Protein AF-A0A7Y6ZTR6-F1 (afdb_monomer)

Structure (mmCIF, N/CA/C/O backbone):
data_AF-A0A7Y6ZTR6-F1
#
_entry.id   AF-A0A7Y6ZTR6-F1
#
loop_
_atom_site.group_PDB
_atom_site.id
_atom_site.type_symbol
_atom_site.label_atom_id
_atom_site.label_alt_id
_atom_site.label_comp_id
_atom_site.label_asym_id
_atom_site.label_entity_id
_atom_site.label_seq_id
_atom_site.pdbx_PDB_ins_code
_atom_site.Cartn_x
_atom_site.Cartn_y
_atom_site.Cartn_z
_atom_site.occupancy
_atom_site.B_iso_or_equiv
_atom_site.auth_seq_id
_atom_site.auth_comp_id
_atom_site.auth_asym_id
_atom_site.auth_atom_id
_atom_site.pdbx_PDB_model_num
ATOM 1 N N . MET A 1 1 ? 7.984 5.151 -33.889 1.00 34.66 1 MET A N 1
ATOM 2 C CA . MET A 1 1 ? 7.025 5.135 -32.771 1.00 34.66 1 MET A CA 1
ATOM 3 C C . MET A 1 1 ? 7.853 5.180 -31.507 1.00 34.66 1 MET A C 1
ATOM 5 O O . MET A 1 1 ? 8.591 4.237 -31.249 1.00 34.66 1 MET A O 1
ATOM 9 N N . MET A 1 2 ? 7.875 6.336 -30.842 1.00 35.53 2 MET A N 1
ATOM 10 C CA . MET A 1 2 ? 8.460 6.453 -29.508 1.00 35.53 2 MET A CA 1
ATOM 11 C C . MET A 1 2 ? 7.576 5.597 -28.607 1.00 35.53 2 MET A C 1
ATOM 13 O O . MET A 1 2 ? 6.385 5.864 -28.509 1.00 35.53 2 MET A O 1
ATOM 17 N N . HIS A 1 3 ? 8.120 4.505 -28.074 1.00 36.84 3 HIS A N 1
ATOM 18 C CA . HIS A 1 3 ? 7.459 3.815 -26.978 1.00 36.84 3 HIS A CA 1
ATOM 19 C C . HIS A 1 3 ? 7.558 4.791 -25.817 1.00 36.84 3 HIS A C 1
ATOM 21 O O . HIS A 1 3 ? 8.666 5.032 -25.331 1.00 36.84 3 HIS A O 1
ATOM 27 N N . ASP A 1 4 ? 6.442 5.428 -25.468 1.00 38.94 4 ASP A N 1
ATOM 28 C CA . ASP A 1 4 ? 6.321 6.137 -24.206 1.00 38.94 4 ASP A CA 1
ATOM 29 C C . ASP A 1 4 ? 6.693 5.118 -23.132 1.00 38.94 4 ASP A C 1
ATOM 31 O O . ASP A 1 4 ? 5.932 4.204 -22.814 1.00 38.94 4 ASP A O 1
ATOM 35 N N . LYS A 1 5 ? 7.932 5.206 -22.639 1.00 44.56 5 LYS A N 1
ATOM 36 C CA . LYS A 1 5 ? 8.332 4.550 -21.405 1.00 44.56 5 LYS A CA 1
ATOM 37 C C . LYS A 1 5 ? 7.530 5.256 -20.327 1.00 44.56 5 LYS A C 1
ATOM 39 O O . LYS A 1 5 ? 7.986 6.236 -19.748 1.00 44.56 5 LYS A O 1
ATOM 44 N N . ILE A 1 6 ? 6.293 4.816 -20.139 1.00 51.56 6 ILE A N 1
ATOM 45 C CA . ILE A 1 6 ? 5.462 5.266 -19.040 1.00 51.56 6 ILE A CA 1
ATOM 46 C C . ILE A 1 6 ? 6.203 4.810 -17.793 1.00 51.56 6 ILE A C 1
ATOM 48 O O . ILE A 1 6 ? 6.320 3.612 -17.526 1.00 51.56 6 ILE A O 1
ATOM 52 N N . ASN A 1 7 ? 6.812 5.774 -17.109 1.00 59.19 7 ASN A N 1
ATOM 53 C CA . ASN A 1 7 ? 7.694 5.497 -16.003 1.00 59.19 7 ASN A CA 1
ATOM 54 C C . ASN A 1 7 ? 6.853 4.870 -14.890 1.00 59.19 7 ASN A C 1
ATOM 56 O O . ASN A 1 7 ? 6.030 5.524 -14.253 1.00 59.19 7 ASN A O 1
ATOM 60 N N . ALA A 1 8 ? 7.035 3.569 -14.689 1.00 60.25 8 ALA A N 1
ATOM 61 C CA . ALA A 1 8 ? 6.422 2.791 -13.622 1.00 60.25 8 ALA A CA 1
ATOM 62 C C . A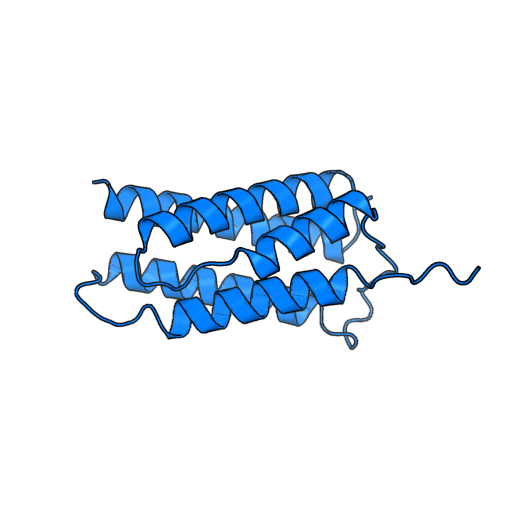LA A 1 8 ? 6.514 3.491 -12.261 1.00 60.25 8 ALA A C 1
ATOM 64 O O . ALA A 1 8 ? 5.586 3.450 -11.451 1.00 60.25 8 ALA A O 1
ATOM 65 N N . VAL A 1 9 ? 7.642 4.168 -12.053 1.00 63.84 9 VAL A N 1
ATOM 66 C CA . VAL A 1 9 ? 7.951 4.971 -10.880 1.00 63.84 9 VAL A CA 1
ATOM 67 C C . VAL A 1 9 ? 6.907 6.069 -10.668 1.00 63.84 9 VAL A C 1
ATOM 69 O O . VAL A 1 9 ? 6.449 6.232 -9.542 1.00 63.84 9 VAL A O 1
ATOM 72 N N . ASP A 1 10 ? 6.440 6.745 -11.718 1.00 67.44 10 ASP A N 1
ATOM 73 C CA . ASP A 1 10 ? 5.477 7.850 -11.610 1.00 67.44 10 ASP A CA 1
ATOM 74 C C . ASP A 1 10 ? 4.097 7.351 -11.148 1.00 67.44 10 ASP A C 1
ATOM 76 O O . ASP A 1 10 ? 3.449 7.965 -10.297 1.00 67.44 10 ASP A O 1
ATOM 80 N N . HIS A 1 11 ? 3.649 6.193 -11.648 1.00 70.56 11 HIS A N 1
ATOM 81 C CA . HIS A 1 11 ? 2.385 5.584 -11.216 1.00 70.56 11 HIS A CA 1
ATOM 82 C C . HIS A 1 11 ? 2.441 5.091 -9.771 1.00 70.56 11 HIS A C 1
ATOM 84 O O . HIS A 1 11 ? 1.497 5.303 -9.004 1.00 70.56 11 HIS A O 1
ATOM 90 N N . LEU A 1 12 ? 3.555 4.468 -9.384 1.00 68.56 12 LEU A N 1
ATOM 91 C CA . LEU A 1 12 ? 3.791 4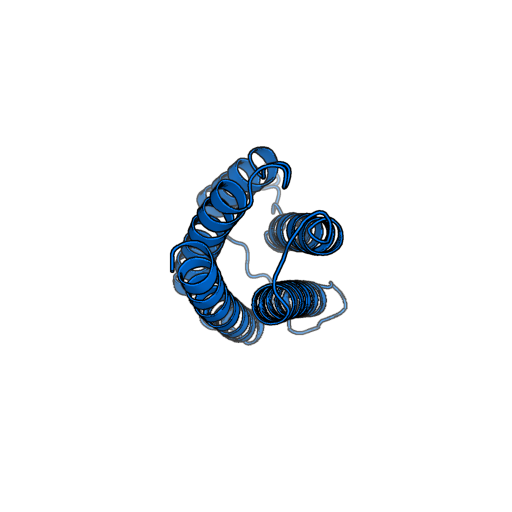.041 -8.009 1.00 68.56 12 LEU A CA 1
ATOM 92 C C . LEU A 1 12 ? 3.86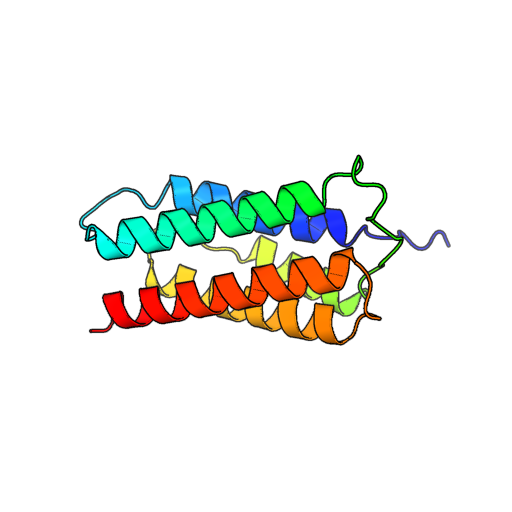3 5.241 -7.063 1.00 68.56 12 LEU A C 1
ATOM 94 O O . LEU A 1 12 ? 3.218 5.235 -6.015 1.00 68.56 12 LEU A O 1
ATOM 98 N N . GLN A 1 13 ? 4.578 6.298 -7.450 1.00 72.19 13 GLN A N 1
ATOM 99 C CA . GLN A 1 13 ? 4.655 7.534 -6.680 1.00 72.19 13 GLN A CA 1
ATOM 100 C C . GLN A 1 13 ? 3.278 8.177 -6.505 1.00 72.19 13 GLN A C 1
ATOM 102 O O . GLN A 1 13 ? 2.925 8.568 -5.392 1.00 72.19 13 GLN A O 1
ATOM 107 N N . ALA A 1 14 ? 2.466 8.248 -7.562 1.00 73.12 14 ALA A N 1
ATOM 108 C CA . ALA A 1 14 ? 1.116 8.798 -7.479 1.00 73.12 14 ALA A CA 1
ATOM 109 C C . ALA A 1 14 ? 0.217 7.982 -6.533 1.00 73.12 14 ALA A C 1
ATOM 111 O O . ALA A 1 14 ? -0.497 8.555 -5.707 1.00 73.12 14 ALA A O 1
ATOM 112 N N . LEU A 1 15 ? 0.286 6.647 -6.597 1.00 73.06 15 LEU A N 1
ATOM 113 C CA . LEU A 1 15 ? -0.462 5.745 -5.714 1.00 73.06 15 LEU A CA 1
ATOM 114 C C . LEU A 1 15 ? -0.023 5.851 -4.251 1.00 73.06 15 LEU A C 1
ATOM 116 O O . LEU A 1 15 ? -0.865 5.933 -3.351 1.00 73.06 15 LEU A O 1
ATOM 120 N N . PHE A 1 16 ? 1.286 5.863 -3.994 1.00 76.62 16 PHE A N 1
ATOM 121 C CA . PHE A 1 16 ? 1.809 5.985 -2.637 1.00 76.62 16 PHE A CA 1
ATOM 122 C C . PHE A 1 16 ? 1.533 7.367 -2.042 1.00 76.62 16 PHE A C 1
ATOM 124 O O . PHE A 1 16 ? 1.149 7.446 -0.875 1.00 76.62 16 PHE A O 1
ATOM 131 N N . SER A 1 17 ? 1.629 8.431 -2.841 1.00 76.62 17 SER A N 1
ATOM 132 C CA . SER A 1 17 ? 1.296 9.796 -2.412 1.00 76.62 17 SER A CA 1
ATOM 133 C C . SER A 1 17 ? -0.186 9.916 -2.063 1.00 76.62 17 SER A C 1
ATOM 135 O O . SER A 1 17 ? -0.522 10.283 -0.938 1.00 76.62 17 SER A O 1
ATOM 137 N N . LYS A 1 18 ? -1.080 9.483 -2.966 1.00 73.94 18 LYS A N 1
ATOM 138 C CA . LYS A 1 18 ? -2.533 9.522 -2.735 1.00 73.94 18 LYS A CA 1
ATOM 139 C C . LYS A 1 18 ? -2.935 8.705 -1.504 1.00 73.94 18 LYS A C 1
ATOM 141 O O . LYS A 1 18 ? -3.728 9.166 -0.688 1.00 73.94 18 LYS A O 1
ATOM 146 N N . GLY A 1 19 ? -2.346 7.523 -1.315 1.00 73.62 19 GLY A N 1
ATOM 147 C CA . GLY A 1 19 ? -2.582 6.710 -0.121 1.00 73.62 19 GLY A CA 1
ATOM 148 C C . GLY A 1 19 ? -2.060 7.347 1.177 1.00 73.62 19 GLY A C 1
ATOM 149 O O . GLY A 1 19 ? -2.724 7.264 2.208 1.00 73.62 19 GLY A O 1
ATOM 150 N N . ALA A 1 20 ? -0.896 8.007 1.148 1.00 74.69 20 ALA A N 1
ATOM 151 C CA . ALA A 1 20 ? -0.312 8.671 2.317 1.00 74.69 20 ALA A CA 1
ATOM 152 C C . ALA A 1 20 ? -1.101 9.921 2.752 1.00 74.69 20 ALA A C 1
ATOM 154 O O . ALA A 1 20 ? -1.258 10.175 3.956 1.00 74.69 20 ALA A O 1
ATOM 155 N N . ASP A 1 21 ? -1.628 10.676 1.789 1.00 73.81 21 ASP A N 1
ATOM 156 C CA . ASP A 1 21 ? -2.522 11.809 2.039 1.00 73.81 21 ASP A CA 1
ATOM 157 C C . ASP A 1 21 ? -3.829 11.339 2.671 1.00 73.81 21 ASP A C 1
ATOM 159 O O . ASP A 1 21 ? -4.285 11.895 3.674 1.00 73.81 21 ASP A O 1
ATOM 163 N N . LEU A 1 22 ? -4.370 10.230 2.167 1.00 70.12 22 LEU A N 1
ATOM 164 C CA . LEU A 1 22 ? -5.559 9.612 2.729 1.00 70.12 22 LEU A CA 1
ATOM 165 C C . LEU A 1 22 ? -5.321 9.183 4.181 1.00 70.12 22 LEU A C 1
ATOM 167 O O . LEU A 1 22 ? -6.055 9.633 5.058 1.00 70.12 22 LEU A O 1
ATOM 171 N N . TYR A 1 2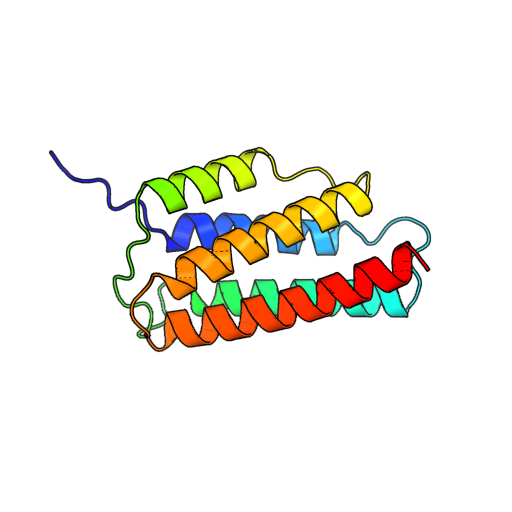3 ? -4.241 8.467 4.499 1.00 70.69 23 TYR A N 1
ATOM 172 C CA . TYR A 1 23 ? -3.913 8.144 5.897 1.00 70.69 23 TYR A CA 1
ATOM 173 C C . TYR A 1 23 ? -3.800 9.362 6.820 1.00 70.69 23 TYR A C 1
ATOM 175 O O . TYR A 1 23 ? -4.070 9.265 8.016 1.00 70.69 23 TYR A O 1
ATOM 183 N N . SER A 1 24 ? -3.422 10.520 6.279 1.00 66.88 24 SER A N 1
ATOM 184 C CA . SER A 1 24 ? -3.388 11.775 7.035 1.00 66.88 24 SER A CA 1
ATOM 185 C C . SER A 1 24 ? -4.798 12.320 7.308 1.00 66.88 24 SER A C 1
ATOM 187 O O . SER A 1 24 ? -5.048 12.851 8.391 1.00 66.88 24 SER A O 1
ATOM 189 N N . SER A 1 25 ? -5.725 12.134 6.364 1.00 67.38 25 SER A N 1
ATOM 190 C CA . SER A 1 25 ? -7.142 12.505 6.492 1.00 67.38 25 SER A CA 1
ATOM 191 C C . SER A 1 25 ? -7.999 11.507 7.288 1.00 67.38 25 SER A C 1
ATOM 193 O O . SER A 1 25 ? -9.039 11.897 7.816 1.00 67.38 25 SER A O 1
ATOM 195 N N . ALA A 1 26 ? -7.540 10.259 7.471 1.00 63.34 26 ALA A N 1
ATOM 196 C CA . ALA A 1 26 ? -8.223 9.190 8.221 1.00 63.34 26 ALA A CA 1
ATOM 197 C C . ALA A 1 26 ? -8.372 9.459 9.738 1.00 63.34 26 ALA A C 1
ATOM 199 O O . ALA A 1 26 ? -8.723 8.574 10.510 1.00 63.34 26 ALA A O 1
ATOM 200 N N . THR A 1 27 ? -8.096 10.676 10.199 1.00 56.91 27 THR A N 1
ATOM 201 C CA . THR A 1 27 ? -8.045 11.059 11.615 1.00 56.91 27 THR A CA 1
ATOM 202 C C . THR A 1 27 ? -9.393 11.484 12.204 1.00 56.91 27 THR A C 1
ATOM 204 O O . THR A 1 27 ? -9.435 11.976 13.330 1.00 56.91 27 THR A O 1
ATOM 207 N N . SER A 1 28 ? -10.510 11.283 11.500 1.00 56.41 28 SER A N 1
ATOM 208 C CA . SER A 1 28 ? -11.816 11.787 11.936 1.00 56.41 28 SER A CA 1
ATOM 209 C C . SER A 1 28 ? -12.834 10.675 12.235 1.00 56.41 28 SER A C 1
ATOM 211 O O . SER A 1 28 ? -13.304 9.974 11.348 1.00 56.41 28 SER A O 1
ATOM 213 N N . ASN A 1 29 ? -13.200 10.621 13.526 1.00 53.16 29 ASN A N 1
ATOM 214 C CA . ASN A 1 29 ? -14.290 9.889 14.193 1.00 53.16 29 ASN A CA 1
ATOM 215 C C . ASN A 1 29 ? -13.998 8.438 14.647 1.00 53.16 29 ASN A C 1
ATOM 217 O O . ASN A 1 29 ? -14.224 7.478 13.924 1.00 53.16 29 ASN A O 1
ATOM 221 N N . ASN A 1 30 ? -13.616 8.292 15.927 1.00 61.00 30 ASN A N 1
ATOM 222 C CA . ASN A 1 30 ? -13.665 7.054 16.735 1.00 61.00 30 ASN A CA 1
ATOM 223 C C . ASN A 1 30 ? -12.631 5.937 16.475 1.00 61.00 30 ASN A C 1
ATOM 225 O O . ASN A 1 30 ? -12.894 4.783 16.809 1.00 61.00 30 ASN A O 1
ATOM 229 N N . LEU A 1 31 ? -11.434 6.249 15.972 1.00 72.50 31 LEU A N 1
ATOM 230 C CA . LEU A 1 31 ? -10.355 5.253 15.909 1.00 72.50 31 LEU A CA 1
ATOM 231 C C . LEU A 1 31 ? -9.714 4.989 17.278 1.00 72.50 31 LEU A C 1
ATOM 233 O O . LEU A 1 31 ? -9.396 5.918 18.023 1.00 72.50 31 LEU A O 1
ATOM 237 N N . SER A 1 32 ? -9.457 3.717 17.585 1.00 79.38 32 SER A N 1
ATOM 238 C CA . SER A 1 32 ? -8.695 3.311 18.767 1.00 79.38 32 SER A CA 1
ATOM 239 C C . SER A 1 32 ? -7.206 3.652 18.620 1.00 79.38 32 SER A C 1
ATOM 241 O O . SER A 1 32 ? -6.673 3.758 17.512 1.00 79.38 32 SER A O 1
ATOM 243 N N . SER A 1 33 ? -6.482 3.751 19.740 1.00 81.50 33 SER A N 1
ATOM 244 C CA . SER A 1 33 ? -5.028 3.985 19.729 1.00 81.50 33 SER A CA 1
ATOM 245 C C . SER A 1 33 ? -4.255 2.934 18.917 1.00 81.50 33 SER A C 1
ATOM 247 O O . SER A 1 33 ? -3.222 3.248 18.329 1.00 81.50 33 SER A O 1
ATOM 249 N N . GLN A 1 34 ? -4.757 1.695 18.854 1.00 80.44 34 GLN A N 1
ATOM 250 C CA . GLN A 1 34 ? -4.155 0.617 18.063 1.00 80.44 34 GLN A CA 1
ATOM 251 C C . GLN A 1 34 ? -4.409 0.794 16.561 1.00 80.44 34 GLN A C 1
ATOM 253 O O . GLN A 1 34 ? -3.492 0.605 15.763 1.00 80.44 34 GLN A O 1
ATOM 258 N N . GLN A 1 35 ? -5.614 1.218 16.173 1.00 78.38 35 GLN A N 1
ATOM 259 C CA . GLN A 1 35 ? -5.934 1.535 14.779 1.00 78.38 35 GLN A CA 1
ATOM 260 C C . GLN A 1 35 ? -5.104 2.731 14.296 1.00 78.38 35 GLN A C 1
ATOM 262 O O . GLN A 1 35 ? -4.474 2.654 13.244 1.00 78.38 35 GLN A O 1
ATOM 267 N N . LEU A 1 36 ? -4.993 3.791 15.104 1.00 79.31 36 LEU A N 1
ATOM 268 C CA . LEU A 1 36 ? -4.141 4.951 14.811 1.00 79.31 36 LEU A CA 1
ATOM 269 C C . LEU A 1 36 ? -2.663 4.569 14.634 1.00 79.31 36 LEU A C 1
ATOM 271 O O . LEU A 1 36 ? -1.993 5.086 13.739 1.00 79.31 36 LEU A O 1
ATOM 275 N N . ALA A 1 37 ? -2.149 3.648 15.455 1.00 83.38 37 ALA A N 1
ATOM 276 C CA . ALA A 1 37 ? -0.785 3.145 15.313 1.00 83.38 37 ALA A CA 1
ATOM 277 C C . ALA A 1 37 ? -0.584 2.376 13.996 1.00 83.38 37 ALA A C 1
ATOM 279 O O . ALA A 1 37 ? 0.438 2.567 13.335 1.00 83.38 37 ALA A O 1
ATOM 280 N N . CYS A 1 38 ? -1.564 1.564 13.583 1.00 82.25 38 CYS A N 1
ATOM 281 C CA . CYS A 1 38 ? -1.532 0.872 12.293 1.00 82.25 38 CYS A CA 1
ATOM 282 C C . CYS A 1 38 ? -1.561 1.869 11.128 1.00 82.25 38 CYS A C 1
ATOM 284 O O . CYS A 1 38 ? -0.714 1.799 10.243 1.00 82.25 38 CYS A O 1
ATOM 286 N N . PHE A 1 39 ? -2.458 2.857 11.164 1.00 79.75 39 PHE A N 1
ATOM 287 C CA . PHE A 1 39 ? -2.525 3.918 10.154 1.00 79.75 39 PHE A CA 1
ATOM 288 C C . PHE A 1 39 ? -1.217 4.704 10.028 1.00 79.75 39 PHE A C 1
ATOM 290 O O . PHE A 1 39 ? -0.760 4.984 8.919 1.00 79.75 39 PHE A O 1
ATOM 297 N N . LYS A 1 40 ? -0.574 5.018 11.158 1.00 82.81 40 LYS A N 1
ATOM 298 C CA . LYS A 1 40 ? 0.738 5.667 11.163 1.00 82.81 40 LYS A CA 1
ATOM 299 C C . LYS A 1 40 ? 1.802 4.798 10.488 1.00 82.81 40 LYS A C 1
ATOM 301 O O . LYS A 1 40 ? 2.559 5.311 9.671 1.00 82.81 40 LYS A O 1
ATOM 306 N N . LEU A 1 41 ? 1.840 3.500 10.791 1.00 84.06 41 LEU A N 1
ATOM 307 C CA . LEU A 1 41 ? 2.805 2.579 10.190 1.00 84.06 41 LEU A CA 1
ATOM 308 C C . LEU A 1 41 ? 2.590 2.449 8.677 1.00 84.06 41 LEU A C 1
ATOM 310 O O . LEU A 1 41 ? 3.549 2.570 7.921 1.00 84.06 41 LEU A O 1
ATOM 314 N N . LEU A 1 42 ? 1.342 2.286 8.227 1.00 82.75 42 LEU A N 1
ATOM 315 C CA . LEU A 1 42 ? 0.998 2.214 6.802 1.00 82.75 42 LEU A CA 1
ATOM 316 C C . LEU A 1 42 ? 1.410 3.494 6.053 1.00 82.75 42 LEU A C 1
ATOM 318 O O . LEU A 1 42 ? 1.940 3.434 4.943 1.00 82.75 42 LEU A O 1
ATOM 322 N N . LYS A 1 43 ? 1.228 4.665 6.675 1.00 82.94 43 LYS A N 1
ATOM 323 C CA . LYS A 1 43 ? 1.702 5.948 6.139 1.00 82.94 43 LYS A CA 1
ATOM 324 C C . LYS A 1 43 ? 3.226 6.001 6.026 1.00 82.94 43 LYS A C 1
ATOM 326 O O . LYS A 1 43 ? 3.739 6.447 5.001 1.00 82.94 43 LYS A O 1
ATOM 331 N N . ASP A 1 44 ? 3.940 5.578 7.064 1.00 83.38 44 ASP A N 1
ATOM 332 C CA . ASP A 1 44 ? 5.404 5.602 7.084 1.00 83.38 44 ASP A CA 1
ATOM 333 C C . ASP A 1 44 ? 5.996 4.639 6.039 1.00 83.38 44 ASP A C 1
ATOM 335 O O . ASP A 1 44 ? 6.974 4.982 5.377 1.00 83.38 44 ASP A O 1
ATOM 339 N N . GLU A 1 45 ? 5.376 3.477 5.813 1.00 83.50 45 GLU A N 1
ATOM 340 C CA . GLU A 1 45 ? 5.788 2.545 4.755 1.00 83.50 45 GLU A CA 1
ATOM 341 C C . GLU A 1 45 ? 5.552 3.120 3.345 1.00 83.50 45 GLU A C 1
ATOM 343 O O . GLU A 1 45 ? 6.449 3.037 2.504 1.00 83.50 45 GLU A O 1
ATOM 348 N N . LYS A 1 46 ? 4.426 3.810 3.082 1.00 82.12 46 LYS A N 1
ATOM 349 C CA . LYS A 1 46 ? 4.240 4.522 1.797 1.00 82.12 46 LYS A CA 1
ATOM 350 C C . LYS A 1 46 ? 5.275 5.625 1.591 1.00 82.12 46 LYS A C 1
ATOM 352 O O . LYS A 1 46 ? 5.774 5.786 0.482 1.00 82.12 46 LYS A O 1
ATOM 357 N N . LYS A 1 47 ? 5.636 6.366 2.643 1.00 81.31 47 LYS A N 1
ATOM 358 C CA . LYS A 1 47 ? 6.700 7.382 2.564 1.00 81.31 47 LYS A CA 1
ATOM 359 C C . LYS A 1 47 ? 8.057 6.774 2.231 1.00 81.31 47 LYS A C 1
ATOM 361 O O . LYS A 1 47 ? 8.742 7.291 1.359 1.00 81.31 47 LYS A O 1
ATOM 366 N N . ARG A 1 48 ? 8.413 5.650 2.856 1.00 81.88 48 ARG A N 1
ATOM 367 C CA . ARG A 1 48 ? 9.640 4.916 2.513 1.00 81.88 48 ARG A CA 1
ATOM 368 C C . ARG A 1 48 ? 9.630 4.443 1.064 1.00 81.88 48 ARG A C 1
ATOM 370 O O . ARG A 1 48 ? 10.654 4.528 0.401 1.00 81.88 48 ARG A O 1
ATOM 377 N N . ALA A 1 49 ? 8.489 3.971 0.558 1.00 80.44 49 ALA A N 1
ATOM 378 C CA . ALA A 1 49 ? 8.374 3.606 -0.852 1.00 80.44 49 ALA A CA 1
ATOM 379 C C . ALA A 1 49 ? 8.599 4.819 -1.769 1.00 80.44 49 ALA A C 1
ATOM 381 O O . ALA A 1 49 ? 9.313 4.699 -2.757 1.00 80.44 49 ALA A O 1
ATOM 382 N N . LEU A 1 50 ? 8.055 5.990 -1.418 1.00 78.44 50 LEU A N 1
ATOM 383 C CA . LEU A 1 50 ? 8.285 7.237 -2.155 1.00 78.44 50 LEU A CA 1
ATOM 384 C C . LEU A 1 50 ? 9.763 7.645 -2.168 1.00 78.44 50 LEU A C 1
ATOM 386 O O . LEU A 1 50 ? 10.281 7.953 -3.233 1.00 78.44 50 LEU A O 1
ATOM 390 N N . GLU A 1 51 ? 10.451 7.590 -1.025 1.00 80.06 51 GLU A N 1
ATOM 391 C CA . GLU A 1 51 ? 11.891 7.893 -0.910 1.00 80.06 51 GLU A CA 1
ATOM 392 C C . GLU A 1 51 ? 12.775 6.927 -1.719 1.00 80.06 51 GLU A C 1
ATOM 394 O O . GLU A 1 51 ? 13.850 7.287 -2.196 1.00 80.06 51 GLU A O 1
ATOM 399 N N . LEU A 1 52 ? 12.343 5.679 -1.901 1.00 74.38 52 LEU A N 1
ATOM 400 C CA . LEU A 1 52 ? 13.049 4.739 -2.776 1.00 74.38 52 LEU A CA 1
ATOM 401 C C . LEU A 1 52 ? 12.810 5.014 -4.257 1.00 74.38 52 LEU A C 1
ATOM 403 O O . LEU A 1 52 ? 13.661 4.700 -5.081 1.00 74.38 52 LEU A O 1
ATOM 407 N N . LEU A 1 53 ? 11.653 5.580 -4.579 1.00 70.50 53 LEU A N 1
ATOM 408 C CA . LEU A 1 53 ? 11.236 5.886 -5.938 1.00 70.50 53 LEU A CA 1
ATOM 409 C C . LEU A 1 53 ? 11.674 7.285 -6.387 1.00 70.50 53 LEU A C 1
ATOM 411 O O . LEU A 1 53 ? 11.457 7.625 -7.545 1.00 70.50 53 LEU A O 1
ATOM 415 N N . THR A 1 54 ? 12.248 8.123 -5.517 1.00 66.25 54 THR A N 1
ATOM 416 C CA . THR A 1 54 ? 12.724 9.453 -5.918 1.00 66.25 54 THR A CA 1
ATOM 417 C C . THR A 1 54 ? 13.912 9.362 -6.883 1.00 66.25 54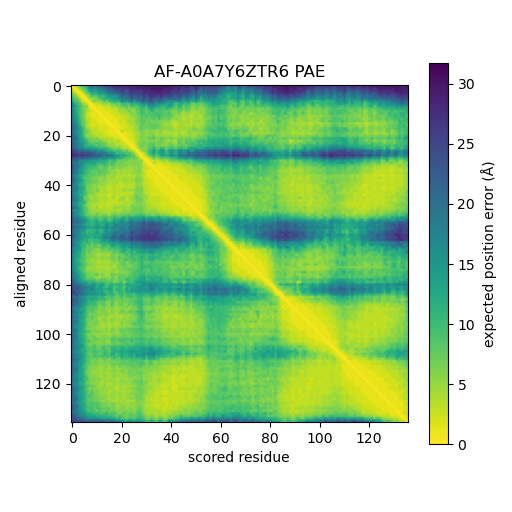 THR A C 1
ATOM 419 O O . THR A 1 54 ? 14.817 8.563 -6.648 1.00 66.25 54 THR A O 1
ATOM 422 N N . PRO A 1 55 ? 13.950 10.211 -7.926 1.00 56.00 55 PRO A N 1
ATOM 423 C CA . PRO A 1 55 ? 14.922 10.126 -9.020 1.00 56.00 55 PRO A CA 1
ATOM 424 C C . PRO A 1 55 ? 16.386 10.370 -8.615 1.00 56.00 55 PRO A C 1
ATOM 426 O O . PRO A 1 55 ? 17.275 10.045 -9.391 1.00 56.00 55 PRO A O 1
ATOM 429 N N . ASP A 1 56 ? 16.647 10.892 -7.411 1.00 56.59 56 ASP A N 1
ATOM 430 C CA . ASP A 1 56 ? 18.004 11.047 -6.856 1.00 56.59 56 ASP A CA 1
ATOM 431 C C . ASP A 1 56 ? 18.578 9.738 -6.273 1.00 56.59 56 ASP A C 1
ATOM 433 O O . ASP A 1 56 ? 19.695 9.718 -5.755 1.00 56.59 56 ASP A O 1
ATOM 437 N N . ASN A 1 57 ? 17.816 8.640 -6.299 1.00 56.78 57 ASN A N 1
ATOM 438 C CA . ASN A 1 57 ? 18.274 7.344 -5.820 1.00 56.78 57 ASN A CA 1
ATOM 439 C C . ASN A 1 57 ? 18.954 6.586 -6.973 1.00 56.78 57 ASN A C 1
ATOM 441 O O . ASN A 1 57 ? 18.275 6.042 -7.839 1.00 56.78 57 ASN A O 1
ATOM 445 N N . ASP A 1 58 ? 20.290 6.519 -6.960 1.00 54.06 58 ASP A N 1
ATOM 446 C CA . ASP A 1 58 ? 21.127 5.820 -7.962 1.00 54.06 58 ASP A CA 1
ATOM 447 C C . ASP A 1 58 ? 20.805 4.312 -8.115 1.00 54.06 58 ASP A C 1
ATOM 449 O O . ASP A 1 58 ? 21.317 3.650 -9.013 1.00 54.06 58 ASP A O 1
ATOM 453 N N . GLU A 1 59 ? 19.967 3.747 -7.238 1.00 55.31 59 GLU A N 1
ATOM 454 C CA . GLU A 1 59 ? 19.467 2.368 -7.323 1.00 55.31 59 GLU A CA 1
ATOM 455 C C . GLU A 1 59 ? 18.167 2.217 -8.137 1.00 55.31 59 GLU A C 1
ATOM 457 O O . GLU A 1 59 ? 17.673 1.094 -8.287 1.00 55.31 59 GLU A O 1
ATOM 462 N N . ALA A 1 60 ? 17.588 3.312 -8.641 1.00 54.72 60 ALA A N 1
ATOM 463 C CA . ALA A 1 60 ? 16.475 3.279 -9.584 1.00 54.72 60 ALA A CA 1
ATOM 464 C C . ALA A 1 60 ? 16.981 2.857 -10.971 1.00 54.72 60 ALA A C 1
ATOM 466 O O . ALA A 1 60 ? 17.019 3.646 -11.914 1.00 54.72 60 ALA A O 1
ATOM 467 N N . ASP A 1 61 ? 17.402 1.595 -11.082 1.00 53.88 61 ASP A N 1
ATOM 468 C CA . ASP A 1 61 ? 17.580 0.941 -12.374 1.00 53.88 61 ASP A CA 1
ATOM 469 C C . ASP A 1 61 ? 16.294 1.103 -13.211 1.00 53.88 61 ASP A C 1
ATOM 471 O O . ASP A 1 61 ? 15.201 1.261 -12.663 1.00 53.88 61 ASP A O 1
ATOM 475 N N . ASP A 1 62 ? 16.438 1.067 -14.542 1.00 54.47 62 ASP A N 1
ATOM 476 C CA . ASP A 1 62 ? 15.405 1.213 -15.593 1.00 54.47 62 ASP A CA 1
ATOM 477 C C . ASP A 1 62 ? 14.390 0.034 -15.574 1.00 54.47 62 ASP A C 1
ATOM 479 O O . ASP A 1 62 ? 14.095 -0.592 -16.597 1.00 54.47 62 ASP A O 1
ATOM 483 N N . ASP A 1 63 ? 13.881 -0.305 -14.383 1.00 56.88 63 ASP A N 1
ATOM 484 C CA . ASP A 1 63 ? 12.870 -1.312 -14.081 1.00 56.88 63 ASP A CA 1
ATOM 485 C C . ASP A 1 63 ? 11.519 -0.794 -14.596 1.00 56.88 63 ASP A C 1
ATOM 487 O O . ASP A 1 63 ? 10.649 -0.294 -13.881 1.00 56.88 63 ASP A O 1
ATOM 491 N N . THR A 1 64 ? 11.362 -0.897 -15.910 1.00 58.06 64 THR A N 1
ATOM 492 C CA . THR A 1 64 ? 10.108 -0.642 -16.610 1.00 58.06 64 THR A CA 1
ATOM 493 C C . THR A 1 64 ? 9.113 -1.754 -16.266 1.00 58.06 64 THR A C 1
ATOM 495 O O . THR A 1 64 ? 9.306 -2.920 -16.615 1.00 58.06 64 THR A O 1
ATOM 498 N N . LEU A 1 65 ? 8.033 -1.410 -15.555 1.00 61.78 65 LEU A N 1
ATOM 499 C CA . LEU A 1 65 ? 6.888 -2.312 -15.396 1.00 61.78 65 LEU A CA 1
ATOM 500 C C . LEU A 1 65 ? 6.259 -2.572 -16.768 1.00 61.78 65 LEU A C 1
ATOM 502 O O . LEU A 1 65 ? 6.241 -1.699 -17.635 1.00 61.78 65 LEU A O 1
ATOM 506 N N . SER A 1 66 ? 5.708 -3.772 -16.961 1.00 64.56 66 SER A N 1
ATOM 507 C CA . SER A 1 66 ? 4.943 -4.070 -18.175 1.00 64.56 66 SER A CA 1
ATOM 508 C C . SER A 1 66 ? 3.749 -3.119 -18.311 1.00 64.56 66 SER A C 1
ATOM 510 O O . SER A 1 66 ? 3.117 -2.793 -17.307 1.00 64.56 66 SER A O 1
ATOM 512 N N . GLU A 1 67 ? 3.380 -2.770 -19.542 1.00 67.50 67 GLU A N 1
ATOM 513 C CA . GLU A 1 67 ? 2.233 -1.907 -19.863 1.00 67.50 67 GLU A CA 1
ATOM 514 C C . GLU A 1 67 ? 0.939 -2.350 -19.155 1.00 67.50 67 GLU A C 1
ATOM 516 O O . GLU A 1 67 ? 0.297 -1.542 -18.494 1.00 67.50 67 GLU A O 1
ATOM 521 N N . ALA A 1 68 ? 0.642 -3.655 -19.140 1.00 66.75 68 ALA A N 1
ATOM 522 C CA . ALA A 1 68 ? -0.524 -4.217 -18.447 1.00 66.75 68 ALA A CA 1
ATOM 523 C C . ALA A 1 68 ? -0.534 -3.958 -16.926 1.00 66.75 68 ALA A C 1
ATOM 525 O O . ALA A 1 68 ? -1.593 -3.813 -16.313 1.00 66.75 68 ALA A O 1
ATOM 526 N N . VAL A 1 69 ? 0.642 -3.905 -16.295 1.00 67.19 69 VAL A N 1
ATOM 527 C CA . VAL A 1 69 ? 0.771 -3.555 -14.873 1.00 67.19 69 VAL A CA 1
ATOM 528 C C . VAL A 1 69 ? 0.571 -2.055 -14.686 1.00 67.19 69 VAL A C 1
ATOM 530 O O . VAL A 1 69 ? -0.162 -1.661 -13.783 1.00 67.19 69 VAL A O 1
ATOM 533 N N . SER A 1 70 ? 1.167 -1.225 -15.542 1.00 68.69 70 SER A N 1
ATOM 534 C CA . SER A 1 70 ? 0.984 0.231 -15.503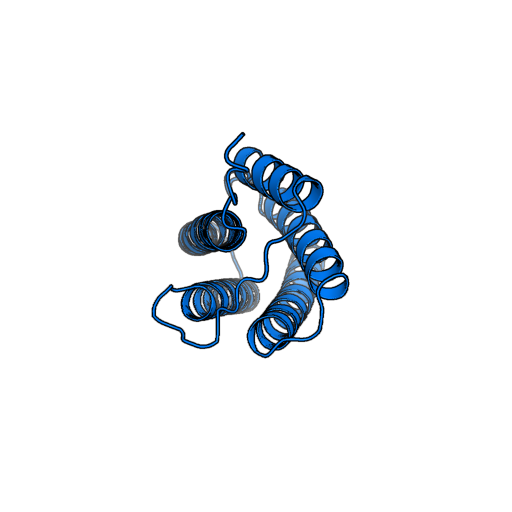 1.00 68.69 70 SER A CA 1
ATOM 535 C C . SER A 1 70 ? -0.486 0.623 -15.683 1.00 68.69 70 SER A C 1
ATOM 537 O O . SER A 1 70 ? -1.010 1.393 -14.880 1.00 68.69 70 SER A O 1
ATOM 539 N N . GLU A 1 71 ? -1.189 0.023 -16.647 1.00 74.38 71 GLU A N 1
ATOM 540 C CA . GLU A 1 71 ? -2.630 0.216 -16.859 1.00 74.38 71 GLU A CA 1
ATOM 541 C C . GLU A 1 71 ? -3.449 -0.201 -15.634 1.00 74.38 71 GLU A C 1
ATOM 543 O O . GLU A 1 71 ? -4.355 0.517 -15.201 1.00 74.38 71 GLU A O 1
AT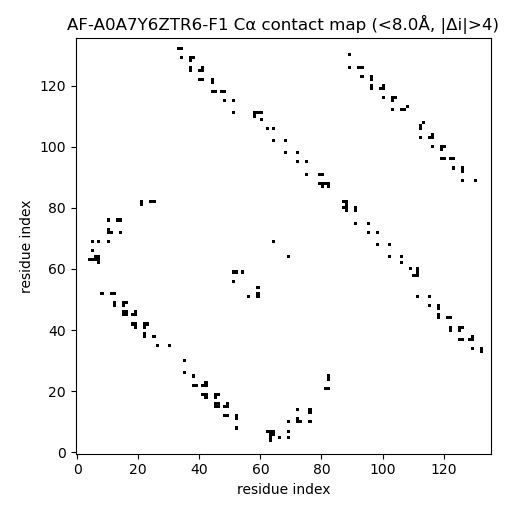OM 548 N N . ARG A 1 72 ? -3.110 -1.344 -15.023 1.00 71.56 72 ARG A N 1
ATOM 549 C CA . ARG A 1 72 ? -3.784 -1.826 -13.813 1.00 71.56 72 ARG A CA 1
ATOM 550 C C . ARG A 1 72 ? -3.560 -0.876 -12.636 1.00 71.56 72 ARG A C 1
ATOM 552 O O . ARG A 1 72 ? -4.523 -0.515 -11.964 1.00 71.56 72 ARG A O 1
ATOM 559 N N . LEU A 1 73 ? -2.331 -0.408 -12.422 1.00 72.06 73 LEU A N 1
ATOM 560 C CA . LEU A 1 73 ? -2.003 0.580 -11.390 1.00 72.06 73 LEU A CA 1
ATOM 561 C C . LEU A 1 73 ? -2.730 1.913 -11.633 1.00 72.06 73 LEU A C 1
ATOM 563 O O . LEU A 1 73 ? -3.272 2.501 -10.696 1.00 72.06 73 LEU A O 1
ATOM 567 N N . GLN A 1 74 ? -2.818 2.366 -12.883 1.00 72.69 74 GLN A N 1
ATOM 568 C CA . GLN A 1 74 ? -3.538 3.583 -13.257 1.00 72.69 74 GLN A CA 1
ATOM 569 C C . GLN A 1 74 ? -5.055 3.458 -13.035 1.00 72.69 74 GLN A C 1
ATOM 571 O O . GLN A 1 74 ? -5.689 4.388 -12.520 1.00 72.69 74 GLN A O 1
ATOM 576 N N . ALA A 1 75 ? -5.648 2.306 -13.357 1.00 76.38 75 ALA A N 1
ATOM 577 C CA . ALA A 1 75 ? -7.056 2.027 -13.083 1.00 76.38 75 ALA A CA 1
ATOM 578 C C . ALA A 1 75 ? -7.352 2.056 -11.573 1.00 76.38 75 ALA A C 1
ATOM 580 O O . ALA A 1 75 ? -8.353 2.636 -11.141 1.00 76.38 75 ALA A O 1
ATOM 581 N N . MET A 1 76 ? -6.446 1.509 -10.757 1.00 72.69 76 MET A N 1
ATOM 582 C CA . MET A 1 76 ? -6.545 1.555 -9.295 1.00 72.69 76 MET A CA 1
ATOM 583 C C . MET A 1 76 ? -6.366 2.970 -8.740 1.00 72.69 76 MET A C 1
ATOM 585 O O . MET A 1 76 ? -7.117 3.369 -7.855 1.00 72.69 76 MET A O 1
ATOM 589 N N . LEU A 1 77 ? -5.442 3.767 -9.289 1.00 70.12 77 LEU A N 1
ATOM 590 C CA . LEU A 1 77 ? -5.256 5.174 -8.909 1.00 70.12 77 LEU A CA 1
ATOM 591 C C . LEU A 1 77 ? -6.527 5.995 -9.152 1.00 70.12 77 LEU A C 1
ATOM 593 O O . LEU A 1 77 ? -6.923 6.815 -8.315 1.00 70.12 77 LEU A O 1
ATOM 597 N N . THR A 1 78 ? -7.170 5.745 -10.291 1.00 72.31 78 THR A N 1
ATOM 598 C CA . THR A 1 78 ? -8.425 6.389 -10.693 1.00 72.31 78 THR A 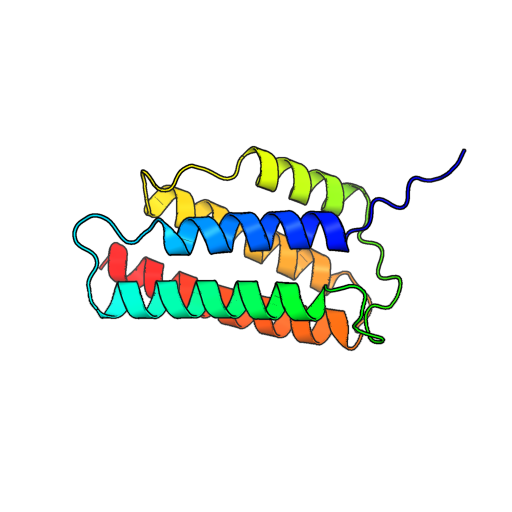CA 1
ATOM 599 C C . THR A 1 78 ? -9.581 5.962 -9.788 1.00 72.31 78 THR A C 1
ATOM 601 O O . THR A 1 78 ? -10.402 6.792 -9.409 1.00 72.31 78 THR A O 1
ATOM 604 N N . SER A 1 79 ? -9.596 4.692 -9.379 1.00 69.94 79 SER A N 1
ATOM 605 C CA . SER A 1 79 ? -10.637 4.102 -8.525 1.00 69.94 79 SER A CA 1
ATOM 606 C C . SER A 1 79 ? -10.383 4.282 -7.025 1.00 69.94 79 SER A C 1
ATOM 608 O O . SER A 1 79 ? -11.207 3.861 -6.218 1.00 69.94 79 SER A O 1
ATOM 610 N N . TYR A 1 80 ? -9.252 4.884 -6.641 1.00 66.31 80 TYR A N 1
ATOM 611 C CA . TYR A 1 80 ? -8.843 5.024 -5.246 1.00 66.31 80 TYR A CA 1
ATOM 612 C C . TYR A 1 80 ? -9.880 5.875 -4.479 1.00 66.31 80 TYR A C 1
ATOM 614 O O . TYR A 1 80 ? -10.025 7.064 -4.799 1.00 66.31 80 TYR A O 1
ATOM 622 N N . PRO A 1 81 ? -10.612 5.290 -3.510 1.00 62.47 81 PRO A N 1
ATOM 623 C CA . PRO A 1 81 ? -11.830 5.860 -2.948 1.00 62.47 81 PRO A CA 1
ATOM 624 C C . PRO A 1 81 ? -11.530 6.981 -1.949 1.00 62.47 81 PRO A C 1
ATOM 626 O O . PRO A 1 81 ? -10.418 7.095 -1.427 1.00 62.47 81 PRO A O 1
ATOM 629 N N . SER A 1 82 ? -12.547 7.797 -1.652 1.00 59.72 82 SER A N 1
ATOM 630 C CA . SER A 1 82 ? -12.537 8.650 -0.461 1.00 59.72 82 SER A CA 1
ATOM 631 C C . SER A 1 82 ? -12.604 7.784 0.802 1.00 59.72 82 SER A C 1
ATOM 633 O O . SER A 1 82 ? -13.181 6.696 0.810 1.00 59.72 82 SER A O 1
ATOM 635 N N . LEU A 1 83 ? -12.020 8.272 1.897 1.00 57.97 83 LEU A N 1
ATOM 636 C CA . LEU A 1 83 ? -11.950 7.564 3.181 1.00 57.97 83 LEU A CA 1
ATOM 637 C C . LEU A 1 83 ? -13.268 7.514 3.967 1.00 57.97 83 LEU A C 1
ATOM 639 O O . LEU A 1 83 ? -13.271 7.096 5.123 1.00 57.97 83 LEU A O 1
ATOM 643 N N . ASP A 1 84 ? -14.394 7.876 3.349 1.00 59.62 84 ASP A N 1
ATOM 644 C CA . ASP A 1 84 ? -15.710 7.885 3.999 1.00 59.62 84 ASP A CA 1
ATOM 645 C C . ASP A 1 84 ? -16.144 6.484 4.482 1.00 59.62 84 ASP A C 1
ATOM 647 O O . ASP A 1 84 ? -17.066 6.358 5.288 1.00 59.62 84 ASP A O 1
ATOM 651 N N . LYS A 1 85 ? -15.472 5.418 4.014 1.00 64.31 85 LYS A N 1
ATOM 652 C CA . LYS A 1 85 ? -15.616 4.038 4.496 1.00 64.31 85 LYS A CA 1
ATOM 653 C C . LYS A 1 85 ? -14.248 3.365 4.614 1.00 64.31 85 LYS A C 1
ATOM 655 O O . LYS A 1 85 ? -13.666 2.961 3.609 1.00 64.31 85 LYS A O 1
ATOM 660 N N . ILE A 1 86 ? -13.769 3.193 5.847 1.00 68.69 86 ILE A N 1
ATOM 661 C CA . ILE A 1 86 ? -12.499 2.508 6.144 1.00 68.69 86 ILE A CA 1
ATOM 662 C C . ILE A 1 86 ? -12.444 1.101 5.527 1.00 68.69 86 ILE A C 1
ATOM 664 O O . ILE A 1 86 ? -11.403 0.724 4.998 1.00 68.69 86 ILE A O 1
ATOM 668 N N . ASP A 1 87 ? -13.557 0.361 5.512 1.00 68.19 87 ASP A N 1
ATOM 669 C CA . ASP A 1 87 ? -13.605 -0.984 4.919 1.00 68.19 87 ASP A CA 1
ATOM 670 C C . ASP A 1 87 ? -13.287 -0.977 3.416 1.00 68.19 87 ASP A C 1
ATOM 672 O O . ASP A 1 87 ? -12.484 -1.780 2.947 1.00 68.19 87 ASP A O 1
ATOM 676 N N . GLY A 1 88 ? -13.858 -0.026 2.666 1.00 68.06 88 GLY A N 1
ATOM 677 C CA . GLY A 1 88 ? -13.604 0.107 1.226 1.00 68.06 88 GLY A CA 1
ATOM 678 C C . GLY A 1 88 ? -12.184 0.582 0.915 1.00 68.06 88 GLY A C 1
ATOM 679 O O . GLY A 1 88 ? -11.625 0.253 -0.128 1.00 68.06 88 GLY A O 1
ATOM 680 N N . PHE A 1 89 ? -11.574 1.323 1.839 1.00 71.69 89 PHE A N 1
ATOM 681 C CA . PHE A 1 89 ? -10.168 1.691 1.745 1.00 71.69 89 PHE A CA 1
ATOM 682 C C . PHE A 1 89 ? -9.249 0.481 1.971 1.00 71.69 89 PHE A C 1
ATOM 684 O O . PHE A 1 89 ? -8.312 0.283 1.201 1.00 71.69 89 PHE A O 1
ATOM 691 N N . ILE A 1 90 ? -9.516 -0.333 3.001 1.00 75.12 90 ILE A N 1
ATOM 692 C CA . ILE A 1 90 ? -8.713 -1.526 3.311 1.00 75.12 90 ILE A CA 1
ATOM 693 C C . ILE A 1 90 ? -8.764 -2.517 2.155 1.00 75.12 90 ILE A C 1
ATOM 695 O O . ILE A 1 90 ? -7.719 -2.999 1.735 1.00 75.12 90 ILE A O 1
ATOM 699 N N . GLU A 1 91 ? -9.948 -2.765 1.597 1.00 77.19 91 GLU A N 1
ATOM 700 C CA . GLU A 1 91 ? -10.115 -3.671 0.460 1.00 77.19 91 GLU A CA 1
ATOM 701 C C . GLU A 1 91 ? -9.304 -3.216 -0.765 1.00 77.19 91 GLU A C 1
ATOM 703 O O . GLU A 1 91 ? -8.606 -4.017 -1.389 1.00 77.19 91 GLU A O 1
ATOM 708 N N . LEU A 1 92 ? -9.339 -1.923 -1.098 1.00 74.44 92 LEU A N 1
ATOM 709 C CA . LEU A 1 92 ? -8.572 -1.406 -2.231 1.00 74.44 92 LEU A CA 1
ATOM 710 C C . LEU A 1 92 ? -7.060 -1.426 -1.968 1.00 74.44 92 LEU A C 1
ATOM 712 O O . LEU A 1 92 ? -6.278 -1.685 -2.882 1.00 74.44 92 LEU A O 1
ATOM 716 N N . GLU A 1 93 ? -6.641 -1.193 -0.726 1.00 77.06 93 GLU A N 1
ATOM 717 C CA . GLU A 1 93 ? -5.240 -1.298 -0.330 1.00 77.06 93 GLU A CA 1
ATOM 718 C C . GLU A 1 93 ? -4.745 -2.759 -0.381 1.00 77.06 93 GLU A C 1
ATOM 720 O O . GLU A 1 93 ? -3.646 -3.005 -0.875 1.00 77.06 93 GLU A O 1
ATOM 725 N N . GLU A 1 94 ? -5.557 -3.743 0.023 1.00 82.00 94 GLU A N 1
ATOM 726 C CA . GLU A 1 94 ? -5.245 -5.179 -0.114 1.00 82.00 94 GLU A CA 1
ATOM 727 C C . GLU A 1 94 ? -5.071 -5.558 -1.594 1.00 82.00 94 GLU A C 1
ATOM 729 O O . GLU A 1 94 ? -4.102 -6.226 -1.976 1.00 82.00 94 GLU A O 1
ATOM 734 N N . GLN A 1 95 ? -5.972 -5.079 -2.458 1.00 80.50 95 GLN A N 1
ATOM 735 C CA . GLN A 1 95 ? -5.865 -5.278 -3.904 1.00 80.50 95 GLN A CA 1
ATOM 736 C C . GLN A 1 95 ? -4.596 -4.627 -4.470 1.00 80.50 95 GLN A C 1
ATOM 738 O O . GLN A 1 95 ? -3.940 -5.206 -5.341 1.00 80.50 95 GLN A O 1
ATOM 743 N N . LEU A 1 96 ? -4.236 -3.434 -3.983 1.00 78.31 96 LEU A N 1
ATOM 744 C CA . LEU A 1 96 ? -3.073 -2.681 -4.450 1.00 78.31 96 LEU A CA 1
ATOM 745 C C . LEU A 1 96 ? -1.785 -3.407 -4.086 1.00 78.31 96 LEU A C 1
ATOM 747 O O . LEU A 1 96 ? -0.928 -3.599 -4.942 1.00 78.31 96 LEU A O 1
ATOM 751 N N . LEU A 1 97 ? -1.668 -3.857 -2.840 1.00 82.38 97 LEU A N 1
ATOM 752 C CA . LEU A 1 97 ? -0.504 -4.596 -2.361 1.00 82.38 97 LEU A CA 1
ATOM 753 C C . LEU A 1 97 ? -0.361 -5.940 -3.060 1.00 82.38 97 LEU A C 1
ATOM 755 O O . LEU A 1 97 ? 0.754 -6.314 -3.408 1.00 82.38 97 LEU A O 1
ATOM 759 N N . THR A 1 98 ? -1.471 -6.628 -3.331 1.00 83.25 98 THR A N 1
ATOM 760 C CA . THR A 1 98 ? -1.461 -7.864 -4.124 1.00 83.25 98 THR A CA 1
ATOM 761 C C . THR A 1 98 ? -0.932 -7.590 -5.530 1.00 83.25 98 THR A C 1
ATOM 763 O O . THR A 1 98 ? 0.022 -8.227 -5.969 1.00 83.25 98 THR A O 1
ATOM 766 N N . CYS A 1 99 ? -1.473 -6.570 -6.207 1.00 76.94 99 CYS A N 1
ATOM 767 C CA . CYS A 1 99 ? -1.019 -6.178 -7.539 1.00 76.94 99 CYS A CA 1
ATOM 768 C C . CYS A 1 99 ? 0.463 -5.773 -7.544 1.00 76.94 99 CYS A C 1
ATOM 770 O O . CYS A 1 99 ? 1.206 -6.169 -8.441 1.00 76.94 99 CYS A O 1
ATOM 772 N N . LEU A 1 100 ? 0.911 -5.014 -6.541 1.00 77.19 100 LEU A N 1
ATOM 773 C CA . LEU A 1 100 ? 2.308 -4.616 -6.377 1.00 77.19 100 LEU A CA 1
ATOM 774 C C . LEU A 1 100 ? 3.212 -5.816 -6.133 1.00 77.19 100 LEU A C 1
ATOM 776 O O . LEU A 1 100 ? 4.265 -5.910 -6.752 1.00 77.19 100 LEU A O 1
ATOM 780 N N . ASN A 1 101 ? 2.818 -6.741 -5.263 1.00 81.00 101 ASN A N 1
ATOM 781 C CA . ASN A 1 101 ? 3.624 -7.907 -4.937 1.00 81.00 101 ASN A CA 1
ATOM 782 C C . ASN A 1 101 ? 3.763 -8.844 -6.142 1.00 81.00 101 ASN A C 1
ATOM 784 O O . ASN A 1 101 ? 4.872 -9.289 -6.435 1.00 81.00 101 ASN A O 1
ATOM 788 N N . ASP A 1 102 ? 2.679 -9.075 -6.886 1.00 79.25 102 ASP A N 1
ATOM 789 C CA . ASP A 1 102 ? 2.695 -9.857 -8.127 1.00 79.25 102 ASP A CA 1
ATOM 790 C C . ASP A 1 102 ? 3.603 -9.199 -9.174 1.00 79.25 102 ASP A C 1
ATOM 792 O O . ASP A 1 102 ? 4.476 -9.844 -9.763 1.00 79.25 102 ASP A O 1
ATOM 796 N N . SER A 1 103 ? 3.456 -7.883 -9.346 1.00 73.00 103 SER A N 1
ATOM 797 C CA . SER A 1 103 ? 4.246 -7.098 -10.297 1.00 73.00 103 SER A CA 1
ATOM 798 C C . SER A 1 103 ? 5.726 -7.119 -9.937 1.00 73.00 103 SER A C 1
ATOM 800 O O . SER A 1 103 ? 6.564 -7.473 -10.762 1.00 73.00 103 SER A O 1
ATOM 802 N N . LEU A 1 104 ? 6.061 -6.832 -8.680 1.00 73.81 104 LEU A N 1
ATOM 803 C CA . LEU A 1 104 ? 7.432 -6.861 -8.189 1.00 73.81 104 LEU A CA 1
ATOM 804 C C . LEU A 1 104 ? 8.022 -8.266 -8.251 1.00 73.81 104 LEU A C 1
ATOM 806 O O . LEU A 1 104 ? 9.219 -8.380 -8.491 1.00 73.81 104 LEU A O 1
ATOM 810 N N . SER A 1 105 ? 7.226 -9.318 -8.040 1.00 74.50 105 SER A N 1
ATOM 811 C CA . SER A 1 105 ? 7.653 -10.722 -8.140 1.00 74.50 105 SER A CA 1
ATOM 812 C C . SER A 1 105 ? 7.985 -11.136 -9.572 1.00 74.50 105 SER A C 1
ATOM 814 O O . SER A 1 105 ? 8.870 -11.969 -9.764 1.00 74.50 105 SER A O 1
ATOM 816 N N . SER A 1 106 ? 7.327 -10.523 -10.560 1.00 70.00 106 SER A N 1
ATOM 817 C CA . SER A 1 106 ? 7.612 -10.727 -11.985 1.00 70.00 106 SER A CA 1
ATOM 818 C C . SER A 1 106 ? 8.873 -9.999 -12.477 1.00 70.00 106 SER A C 1
ATOM 820 O O . SER A 1 106 ? 9.468 -10.411 -13.474 1.00 70.00 106 SER A O 1
ATOM 822 N N . LEU A 1 107 ? 9.315 -8.955 -11.763 1.00 68.75 107 LEU A N 1
ATOM 823 C CA . LEU A 1 107 ? 10.565 -8.252 -12.052 1.00 68.75 107 LEU A CA 1
ATOM 824 C C . LEU A 1 107 ? 11.788 -9.079 -11.639 1.00 68.75 107 LEU A C 1
ATOM 826 O O . LEU A 1 107 ? 11.761 -9.851 -10.670 1.00 68.75 107 LEU A O 1
ATOM 830 N N . LYS A 1 108 ? 12.900 -8.870 -12.353 1.00 69.62 108 LYS A N 1
ATOM 831 C CA . LYS A 1 108 ? 14.197 -9.405 -11.930 1.00 69.62 108 LYS A CA 1
ATOM 832 C C . LYS A 1 108 ? 14.568 -8.810 -10.565 1.00 69.62 108 LYS A C 1
ATOM 834 O O . LYS A 1 108 ? 14.341 -7.623 -10.355 1.00 69.62 108 LYS A O 1
ATOM 839 N N . PRO A 1 109 ? 15.149 -9.599 -9.644 1.00 70.56 109 PRO A N 1
ATOM 840 C CA . PRO A 1 109 ? 15.573 -9.077 -8.353 1.00 70.56 109 PRO A CA 1
ATOM 841 C C . PRO A 1 109 ? 16.658 -8.008 -8.538 1.00 70.56 109 PRO A C 1
ATOM 843 O O . PRO A 1 109 ? 17.771 -8.309 -8.965 1.00 70.56 109 PRO A O 1
ATOM 846 N N . SER A 1 110 ? 16.308 -6.778 -8.193 1.00 70.38 110 SER A N 1
ATOM 847 C CA . SER A 1 110 ? 17.148 -5.582 -8.126 1.00 70.38 110 SER A CA 1
ATOM 848 C C . SER A 1 110 ? 17.142 -5.058 -6.685 1.00 70.38 110 SER A C 1
ATOM 850 O O . SER A 1 110 ? 16.288 -5.446 -5.878 1.00 70.38 110 SER A O 1
ATOM 852 N N . GLY A 1 111 ? 18.092 -4.187 -6.326 1.00 72.88 111 GLY A N 1
ATOM 853 C CA . GLY A 1 111 ? 18.115 -3.567 -4.993 1.00 72.88 111 GLY A CA 1
ATOM 854 C C . GLY A 1 111 ? 16.798 -2.848 -4.681 1.00 72.88 111 GLY A C 1
ATOM 855 O O . GLY A 1 111 ? 16.212 -3.053 -3.613 1.00 72.88 111 GLY A O 1
ATOM 856 N N . LEU A 1 112 ? 16.274 -2.116 -5.668 1.00 73.81 112 LEU A N 1
ATOM 857 C CA . LEU A 1 112 ? 14.991 -1.428 -5.591 1.00 73.81 112 LEU A CA 1
ATOM 858 C C . LEU A 1 112 ? 13.809 -2.400 -5.475 1.00 73.81 112 LEU A C 1
ATOM 860 O O . LEU A 1 112 ? 13.030 -2.291 -4.526 1.00 73.81 112 LEU A O 1
ATOM 864 N N . SER A 1 113 ? 13.675 -3.384 -6.373 1.00 73.88 113 SER A N 1
ATOM 865 C CA . SER A 1 113 ? 12.534 -4.312 -6.321 1.00 73.88 113 SER A CA 1
ATOM 866 C C . SER A 1 113 ? 12.524 -5.157 -5.045 1.00 73.88 113 SER A C 1
ATOM 868 O O . SER A 1 113 ? 11.455 -5.404 -4.490 1.00 73.88 113 SER A O 1
ATOM 870 N N . LEU A 1 114 ? 13.685 -5.535 -4.497 1.00 79.12 114 LEU A N 1
ATOM 871 C CA . LEU A 1 114 ? 13.770 -6.214 -3.200 1.00 79.12 114 LEU A CA 1
ATOM 872 C C . LEU A 1 114 ? 13.302 -5.317 -2.046 1.00 79.12 114 LEU A C 1
ATOM 874 O O . LEU A 1 114 ? 12.533 -5.775 -1.195 1.00 79.12 114 LEU A O 1
ATOM 878 N N . LYS A 1 115 ? 13.715 -4.045 -2.015 1.00 80.75 115 LYS A N 1
ATOM 879 C CA . LYS A 1 115 ? 13.267 -3.085 -0.993 1.00 80.75 115 LYS A CA 1
ATOM 880 C C . LYS A 1 115 ? 11.764 -2.800 -1.112 1.00 80.75 115 LYS A C 1
ATOM 882 O O . LYS A 1 115 ? 11.064 -2.822 -0.100 1.00 80.75 115 LYS A O 1
ATOM 887 N N . LEU A 1 116 ? 11.240 -2.646 -2.328 1.00 78.38 116 LEU A N 1
ATOM 888 C CA . LEU A 1 116 ? 9.804 -2.477 -2.573 1.00 78.38 116 LEU A CA 1
ATOM 889 C C . LEU A 1 116 ? 8.999 -3.722 -2.169 1.00 78.38 116 LEU A C 1
ATOM 891 O O . LEU A 1 116 ? 7.937 -3.582 -1.560 1.00 78.38 116 LEU A O 1
ATOM 895 N N . ARG A 1 117 ? 9.509 -4.941 -2.410 1.00 81.94 117 ARG A N 1
ATOM 896 C CA . ARG A 1 117 ? 8.880 -6.186 -1.921 1.00 81.94 117 ARG A CA 1
ATOM 897 C C . ARG A 1 117 ? 8.850 -6.228 -0.394 1.00 81.94 117 ARG A C 1
ATOM 899 O O . ARG A 1 117 ? 7.854 -6.654 0.186 1.00 81.94 117 ARG A O 1
ATOM 906 N N . GLN A 1 118 ? 9.919 -5.795 0.277 1.00 84.69 118 GLN A N 1
ATOM 907 C CA . GLN A 1 118 ? 9.952 -5.737 1.742 1.00 84.69 118 GLN A CA 1
ATOM 908 C C . GLN A 1 118 ? 8.925 -4.748 2.296 1.00 84.69 118 GLN A C 1
ATOM 910 O O . GLN A 1 118 ? 8.214 -5.090 3.240 1.00 84.69 118 GLN A O 1
ATOM 915 N N . ILE A 1 119 ? 8.828 -3.557 1.702 1.00 82.75 119 ILE A N 1
ATOM 916 C CA . ILE A 1 119 ? 7.842 -2.543 2.092 1.00 82.75 119 ILE A CA 1
ATOM 917 C C . ILE A 1 119 ? 6.424 -3.071 1.864 1.00 82.75 119 ILE A C 1
ATOM 919 O O . ILE A 1 119 ? 5.623 -3.069 2.794 1.00 82.75 119 ILE A O 1
ATOM 923 N N . THR A 1 120 ? 6.145 -3.628 0.682 1.00 84.00 120 THR A N 1
ATOM 924 C CA . THR A 1 120 ? 4.833 -4.202 0.331 1.00 84.00 120 THR A CA 1
ATOM 925 C C . THR A 1 120 ? 4.415 -5.299 1.317 1.00 84.00 120 THR A C 1
ATOM 927 O O . THR A 1 120 ? 3.289 -5.289 1.805 1.00 84.00 120 THR A O 1
ATOM 930 N N . ASN A 1 121 ? 5.328 -6.200 1.699 1.00 85.81 121 ASN A N 1
ATOM 931 C CA . ASN A 1 121 ? 5.039 -7.250 2.684 1.00 85.81 121 ASN A CA 1
ATOM 932 C C . ASN A 1 121 ? 4.751 -6.700 4.089 1.00 85.81 121 ASN A C 1
ATOM 934 O O . ASN A 1 121 ? 3.824 -7.161 4.753 1.00 85.81 121 ASN A O 1
ATOM 938 N N . ARG A 1 122 ? 5.526 -5.716 4.567 1.00 85.31 122 ARG A N 1
ATOM 939 C CA . ARG A 1 122 ? 5.269 -5.086 5.878 1.00 85.31 122 ARG A CA 1
ATOM 940 C C . ARG A 1 122 ? 3.939 -4.345 5.886 1.00 85.31 122 ARG A C 1
ATOM 942 O O . ARG A 1 122 ? 3.207 -4.399 6.872 1.00 85.31 122 ARG A O 1
ATOM 949 N N . HIS A 1 123 ? 3.633 -3.683 4.776 1.00 84.69 123 HIS A N 1
ATOM 950 C CA . HIS A 1 123 ? 2.377 -2.983 4.569 1.00 84.69 123 HIS A CA 1
ATOM 951 C C . HIS A 1 123 ? 1.197 -3.960 4.617 1.00 84.69 123 HIS A C 1
ATOM 953 O O . HIS A 1 123 ? 0.254 -3.721 5.365 1.00 84.69 123 HIS A O 1
ATOM 959 N N . GLN A 1 124 ? 1.300 -5.104 3.933 1.00 85.69 124 GLN A N 1
ATOM 960 C CA . GLN A 1 124 ? 0.293 -6.171 3.951 1.00 85.69 124 GLN A CA 1
ATOM 961 C C . GLN A 1 124 ? 0.046 -6.698 5.372 1.00 85.69 124 GLN A C 1
ATOM 963 O O . GLN A 1 124 ? -1.089 -6.717 5.840 1.00 85.69 124 GLN A O 1
ATOM 968 N N . GLN A 1 125 ? 1.109 -7.023 6.113 1.00 86.75 125 GLN A N 1
ATOM 969 C CA . GLN A 1 125 ? 0.994 -7.487 7.503 1.00 86.75 125 GLN A CA 1
ATOM 970 C C . GLN A 1 125 ? 0.336 -6.451 8.424 1.00 86.75 125 GLN A C 1
ATOM 972 O O . GLN A 1 125 ? -0.361 -6.803 9.377 1.00 86.75 125 GLN A O 1
ATOM 977 N N . CYS A 1 126 ? 0.588 -5.160 8.197 1.00 85.12 126 CYS A N 1
ATOM 978 C CA . CYS A 1 126 ? -0.042 -4.106 8.983 1.00 85.12 126 CYS A CA 1
ATOM 979 C C . CYS A 1 126 ? -1.516 -3.919 8.615 1.00 85.12 126 CYS A C 1
ATOM 981 O O . CYS A 1 126 ? -2.333 -3.634 9.492 1.00 85.12 126 CYS A O 1
ATOM 983 N N . LEU A 1 127 ? -1.856 -4.096 7.341 1.00 85.00 127 LEU A N 1
ATOM 984 C CA . LEU A 1 127 ? -3.220 -3.996 6.848 1.00 85.00 127 LEU A CA 1
ATOM 985 C C . LEU A 1 127 ? -4.085 -5.151 7.371 1.00 85.00 127 LEU A C 1
ATOM 987 O O . LEU A 1 127 ? -5.178 -4.910 7.869 1.00 85.00 127 LEU A O 1
ATOM 991 N N . GLU A 1 128 ? -3.552 -6.374 7.390 1.00 86.94 128 GLU A N 1
ATOM 992 C CA . GLU A 1 128 ? -4.199 -7.549 7.994 1.00 86.94 128 GLU A CA 1
ATOM 993 C C . GLU A 1 128 ? -4.497 -7.339 9.483 1.00 86.94 128 GLU A C 1
ATOM 995 O O . GLU A 1 128 ? -5.594 -7.640 9.958 1.00 86.94 128 GLU A O 1
ATOM 1000 N N . LYS A 1 129 ? -3.542 -6.761 10.224 1.00 85.12 129 LYS A N 1
ATOM 1001 C CA . LYS A 1 129 ? -3.743 -6.389 11.633 1.00 85.12 129 LYS A CA 1
ATOM 1002 C C . LYS A 1 129 ? -4.834 -5.336 11.790 1.00 85.12 129 LYS A C 1
ATOM 1004 O O . LYS A 1 129 ? -5.666 -5.465 12.681 1.00 85.12 129 LYS A O 1
ATOM 1009 N N . LEU A 1 130 ? -4.845 -4.312 10.939 1.00 82.38 130 LEU A N 1
ATOM 1010 C CA . LEU A 1 130 ? -5.878 -3.278 10.961 1.00 82.38 130 LEU A CA 1
ATOM 1011 C C . LEU A 1 130 ? -7.266 -3.871 10.663 1.00 82.38 130 LEU A C 1
ATOM 1013 O O . LEU A 1 130 ? -8.213 -3.579 11.385 1.00 82.38 130 LEU A O 1
ATOM 1017 N N . ASN A 1 131 ? -7.368 -4.753 9.666 1.00 83.06 131 ASN A N 1
ATOM 1018 C CA . ASN A 1 131 ? -8.600 -5.449 9.286 1.00 83.06 131 ASN A CA 1
ATOM 1019 C C . ASN A 1 131 ? -9.138 -6.306 10.451 1.00 83.06 131 ASN A C 1
ATOM 1021 O O . ASN A 1 131 ? -10.320 -6.238 10.788 1.00 83.06 131 ASN A O 1
ATOM 1025 N N . ALA A 1 132 ? -8.255 -7.039 11.142 1.00 83.69 132 ALA A N 1
ATOM 1026 C CA . ALA A 1 132 ? -8.607 -7.804 12.339 1.00 83.69 132 ALA A CA 1
ATOM 1027 C C . ALA A 1 132 ? -9.086 -6.919 13.507 1.00 83.69 132 AL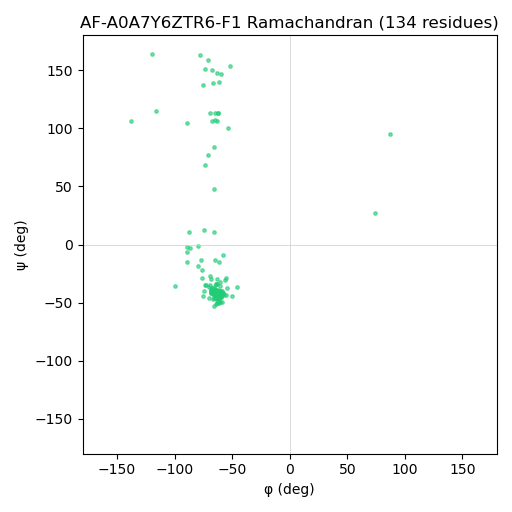A A C 1
ATOM 1029 O O . ALA A 1 132 ? -9.976 -7.324 14.246 1.00 83.69 132 ALA A O 1
ATOM 1030 N N . LEU A 1 133 ? -8.535 -5.709 13.656 1.00 80.69 133 LEU A N 1
ATOM 1031 C CA . LEU A 1 133 ? -8.938 -4.730 14.678 1.00 80.69 133 LEU A CA 1
ATOM 1032 C C . LEU A 1 133 ? -10.249 -3.993 14.362 1.00 80.69 133 LEU A C 1
ATOM 1034 O O . LEU A 1 133 ? -10.750 -3.264 15.215 1.00 80.69 133 LEU A O 1
ATOM 1038 N N . ILE A 1 134 ? -10.745 -4.081 13.129 1.00 73.06 134 ILE A N 1
ATOM 1039 C CA . ILE A 1 134 ? -11.998 -3.439 12.702 1.00 73.06 134 ILE A CA 1
ATOM 1040 C C . ILE A 1 134 ? -13.147 -4.448 12.687 1.00 73.06 134 ILE A C 1
ATOM 1042 O O . ILE A 1 134 ? -14.276 -4.094 13.016 1.00 73.06 134 ILE A O 1
ATOM 1046 N N . LYS A 1 135 ? -12.861 -5.703 12.317 1.00 73.06 135 LYS A N 1
ATOM 1047 C CA . LYS A 1 135 ? -13.843 -6.798 12.267 1.00 73.06 135 LYS A CA 1
ATOM 1048 C C . LYS A 1 135 ? -13.989 -7.575 13.581 1.00 73.06 135 LYS A C 1
ATOM 1050 O O . LYS A 1 135 ? -14.933 -8.356 13.693 1.00 73.06 135 LYS A O 1
ATOM 1055 N N . GLY A 1 136 ? -13.043 -7.426 14.510 1.00 57.91 136 GLY A N 1
ATOM 1056 C CA . GLY A 1 136 ? -13.060 -8.032 15.849 1.00 57.91 136 GLY A CA 1
ATOM 1057 C C . GLY A 1 136 ? -13.665 -7.107 16.891 1.00 57.91 136 GLY A C 1
ATOM 1058 O O . GLY A 1 136 ? -14.371 -7.638 17.775 1.00 57.91 136 GLY A O 1
#

pLDDT: mean 71.48, std 11.19, range [34.66, 86.94]

Mean predicted aligned error: 8.87 Å

Radius of gyration: 15.18 Å; Cα contacts (8 Å, |Δi|>4): 117; chains: 1; bounding box: 37×23×52 Å

Solvent-accessible surface area (backbone atoms only — not comparable to full-atom values): 7867 Å² total; per-residue (Å²): 131,84,77,78,76,67,55,39,55,58,58,50,41,52,45,32,49,56,52,34,54,46,51,66,64,68,75,74,83,88,75,48,77,67,50,50,51,37,45,50,49,49,30,52,44,30,49,52,51,41,65,59,57,38,89,88,35,93,61,64,62,92,73,67,55,55,66,73,55,49,53,50,52,50,53,48,56,72,63,59,70,73,76,91,41,63,67,65,46,51,54,51,48,53,52,48,42,50,53,47,48,56,53,48,66,72,44,77,92,40,77,46,45,49,52,50,48,52,43,43,51,54,42,49,59,41,48,55,52,44,50,51,70,71,78,104

Sequence (136 aa):
MMHDKINAVDHLQALFSKGADLYSSATSNNLSSQQLACFKLLKDEKKRALELLTPDNDEADDDTLSEAVSERLQAMLTSYPSLDKIDGFIELEEQLLTCLNDSLSSLKPSGLSLKLRQITNRHQQCLEKLNALIKG

Secondary structure (DSSP, 8-state):
-------HHHHHHHHHHHHHHHHHHTTSS---HHHHHHHHHHHHHHHHHHHHHSTT-TT-------HHHHHHHHHHHHH---TT-HHHHHHHHHHHHHHHHHHHHHS---HHHHHHHHHHHHHHHHHHHHHHHHH-

Nearest PDB structures (foldseek):
  7unj-assembly1_B  TM=3.972E-01  e=1.065E+00  synthetic construct
  6n63-assembly1_A-2  TM=3.031E-01  e=4.045E-01  Bacillus thermotolerans
  2vof-assembly3_C  TM=2.937E-01  e=3.668E+00  Mus musculus

Foldseek 3Di:
DPPPLVPPLVLLLLVLVVLLVLLVVLPDDDDDPLLNVLSVLLNVLSVVLNVLSDPPNPQPDSQRFDPVLSVVSVVLSVVQDHVPDVVVNLVSLLVVLVSLLVRLVPTDDGPSSVSSNVSSVVSNVSSVVSVVVVVD